Protein AF-A0A9E7CPS0-F1 (afdb_monomer_lite)

Radius of gyration: 12.94 Å; chains: 1; bounding box: 20×32×37 Å

Sequence (62 aa):
MPQKIIVQEGDNLSTISERYAVPIRNIIEMNHLAAPYALQAGEPLTLLGAAYSHCSQRRRFV

pLDDT: mean 72.44, std 11.33, range [45.28, 87.0]

Foldseek 3Di:
DWDKDFAAVVDALVNCCVVLVNDSVCQCVVVVDDPVRPDDGRDIGTHPRPPPPPPDDPPPPD

Secondary structure (DSSP, 8-state):
--EEEEPPTT--HHHHHHHTT--HHHHHHHHTPPTT--PPTT-EEEE--STT-SSS------

Structure (mmCIF, N/CA/C/O backbone):
data_AF-A0A9E7CPS0-F1
#
_entry.id   AF-A0A9E7CPS0-F1
#
loop_
_atom_site.group_PDB
_atom_site.id
_atom_site.type_symbol
_atom_site.label_atom_id
_atom_site.label_alt_id
_atom_site.label_comp_id
_atom_site.label_asym_id
_atom_site.label_entity_id
_atom_site.label_seq_id
_atom_site.pdbx_PDB_ins_code
_atom_site.Cartn_x
_atom_site.Cartn_y
_atom_site.Cartn_z
_atom_site.occupancy
_atom_site.B_iso_or_equiv
_atom_site.auth_seq_id
_atom_site.auth_comp_id
_atom_site.auth_asym_id
_atom_site.auth_atom_id
_atom_site.pdbx_PDB_model_num
ATOM 1 N N . MET A 1 1 ? -1.073 15.563 3.700 1.00 58.88 1 MET A N 1
ATOM 2 C CA . MET A 1 1 ? -0.651 14.625 4.763 1.00 58.88 1 MET A CA 1
ATOM 3 C C . MET A 1 1 ? -0.634 13.236 4.144 1.00 58.88 1 MET A C 1
ATOM 5 O O . MET A 1 1 ? -1.644 12.894 3.536 1.00 58.88 1 MET A O 1
ATOM 9 N N . PRO A 1 2 ? 0.475 12.482 4.194 1.00 67.31 2 PRO A N 1
ATOM 10 C CA . PRO A 1 2 ? 0.475 11.098 3.727 1.00 67.31 2 PRO A CA 1
ATOM 11 C C . PRO A 1 2 ? -0.470 10.272 4.605 1.00 67.31 2 PRO A C 1
ATOM 13 O O . PRO A 1 2 ? -0.426 10.380 5.831 1.00 67.31 2 PRO A O 1
ATOM 16 N N . GLN A 1 3 ? -1.339 9.478 3.985 1.00 75.38 3 GLN A N 1
ATOM 17 C CA . GLN A 1 3 ? -2.186 8.536 4.703 1.00 75.38 3 GLN A CA 1
ATOM 18 C C . GLN A 1 3 ? -1.347 7.281 4.957 1.00 75.38 3 GLN A C 1
ATOM 20 O O . GLN A 1 3 ? -0.659 6.794 4.066 1.00 75.38 3 GLN A O 1
ATOM 25 N N . LYS A 1 4 ? -1.342 6.774 6.185 1.00 82.12 4 LYS A N 1
ATOM 26 C CA . LYS A 1 4 ? -0.657 5.523 6.518 1.00 82.12 4 LYS A CA 1
ATOM 27 C C . LYS A 1 4 ? -1.698 4.527 6.979 1.0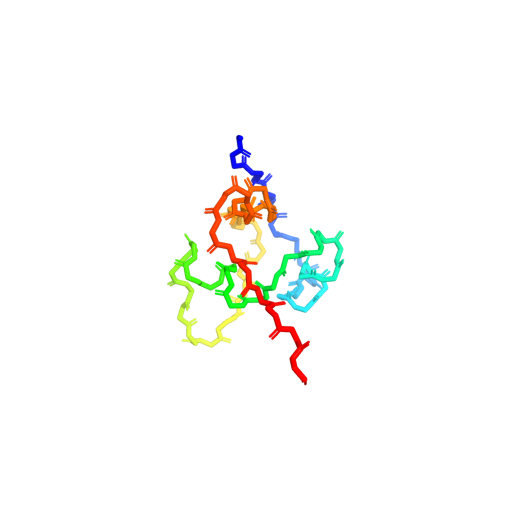0 82.12 4 LYS A C 1
ATOM 29 O O . LYS A 1 4 ? -2.534 4.869 7.813 1.00 82.12 4 LYS A O 1
ATOM 34 N N . ILE A 1 5 ? -1.641 3.328 6.426 1.00 84.62 5 ILE A N 1
ATOM 35 C CA . ILE A 1 5 ? -2.496 2.215 6.827 1.00 84.62 5 ILE A CA 1
ATOM 36 C C . ILE A 1 5 ? -1.612 1.048 7.242 1.00 84.62 5 ILE A C 1
ATOM 38 O O . ILE A 1 5 ? -0.473 0.949 6.798 1.00 84.62 5 ILE A O 1
ATOM 42 N N . ILE A 1 6 ? -2.123 0.176 8.100 1.00 87.00 6 ILE A N 1
ATOM 43 C CA . ILE A 1 6 ? -1.449 -1.075 8.445 1.00 87.00 6 ILE A CA 1
ATOM 44 C C . ILE A 1 6 ? -2.101 -2.153 7.590 1.00 87.00 6 ILE A C 1
ATOM 46 O O . ILE A 1 6 ? -3.322 -2.297 7.638 1.00 87.00 6 ILE A O 1
ATOM 50 N N . VAL A 1 7 ? -1.304 -2.864 6.793 1.00 84.06 7 VAL A N 1
ATOM 51 C CA . VAL A 1 7 ? -1.797 -3.980 5.975 1.00 84.06 7 VAL A CA 1
ATOM 52 C C . VAL A 1 7 ? -2.291 -5.087 6.901 1.00 84.06 7 VAL A C 1
ATOM 54 O O . VAL A 1 7 ? -1.585 -5.459 7.837 1.00 84.06 7 VAL A O 1
ATOM 57 N N . GLN A 1 8 ? -3.482 -5.627 6.658 1.00 82.06 8 GLN A N 1
ATOM 58 C CA . GLN A 1 8 ? -3.996 -6.784 7.395 1.00 82.06 8 GLN A CA 1
ATOM 59 C C . GLN A 1 8 ? -3.779 -8.088 6.618 1.00 82.06 8 GLN A C 1
ATOM 61 O O . GLN A 1 8 ? -3.549 -8.085 5.410 1.00 82.06 8 GLN A O 1
ATOM 66 N N . GLU A 1 9 ? -3.838 -9.227 7.310 1.00 79.00 9 GLU A N 1
ATOM 67 C CA . GLU A 1 9 ? -3.786 -10.536 6.651 1.00 79.00 9 GLU A CA 1
ATOM 68 C C . GLU A 1 9 ? -4.978 -10.679 5.696 1.00 79.00 9 GLU A C 1
ATOM 70 O O . GLU A 1 9 ? -6.133 -10.601 6.111 1.00 79.00 9 GLU A O 1
ATOM 75 N N . GLY A 1 10 ? -4.685 -10.853 4.404 1.00 77.81 10 GLY A N 1
ATOM 76 C CA . GLY A 1 10 ? -5.692 -10.896 3.338 1.00 77.81 10 GLY A CA 1
ATOM 77 C C . GLY A 1 10 ? -5.949 -9.560 2.633 1.00 77.81 10 GLY A C 1
ATOM 78 O O . GLY A 1 10 ? -6.768 -9.521 1.713 1.00 77.81 10 GLY A O 1
ATOM 79 N N . ASP A 1 11 ? -5.256 -8.481 3.014 1.00 78.50 11 ASP A N 1
ATOM 80 C CA . ASP A 1 11 ? -5.227 -7.262 2.212 1.00 78.50 11 ASP A CA 1
ATOM 81 C C . ASP A 1 11 ? -4.278 -7.417 1.019 1.00 78.50 11 ASP A C 1
ATOM 83 O O . ASP A 1 11 ? -3.102 -7.765 1.144 1.00 78.50 11 ASP A O 1
ATOM 87 N N . ASN A 1 12 ? -4.790 -7.076 -0.162 1.00 82.00 12 ASN A N 1
ATOM 88 C CA . ASN A 1 12 ? -4.054 -7.155 -1.416 1.00 82.00 12 ASN A CA 1
ATOM 89 C C . ASN A 1 12 ? -3.866 -5.746 -1.979 1.00 82.00 12 ASN A C 1
ATOM 91 O O . ASN A 1 12 ? -4.720 -4.877 -1.791 1.00 82.00 12 ASN A O 1
ATOM 95 N N . LEU A 1 13 ? -2.805 -5.531 -2.766 1.00 79.62 13 LEU A N 1
ATOM 96 C CA . LEU A 1 13 ? -2.590 -4.256 -3.465 1.00 79.62 13 LEU A CA 1
ATOM 97 C C . LEU A 1 13 ? -3.813 -3.822 -4.285 1.00 79.62 13 LEU A C 1
ATOM 99 O O . LEU A 1 13 ? -4.129 -2.636 -4.302 1.00 79.62 13 LEU A O 1
ATOM 103 N N . SER A 1 14 ? -4.519 -4.765 -4.915 1.00 82.06 14 SER A N 1
ATOM 104 C CA . SER A 1 14 ? -5.757 -4.494 -5.657 1.00 82.06 14 SER A CA 1
ATOM 105 C C . SER A 1 14 ? -6.871 -3.972 -4.748 1.00 82.06 14 SER A C 1
ATOM 107 O O . SER A 1 14 ? -7.423 -2.907 -5.008 1.00 82.06 14 SER A O 1
ATOM 109 N N . THR A 1 15 ? -7.143 -4.658 -3.634 1.00 85.38 15 THR A N 1
ATOM 110 C CA . THR A 1 15 ? -8.185 -4.269 -2.670 1.00 85.38 15 THR A CA 1
ATOM 111 C C . THR A 1 15 ? -7.884 -2.913 -2.035 1.00 85.38 15 THR A C 1
ATOM 113 O O . THR A 1 15 ? -8.776 -2.083 -1.879 1.00 85.38 15 THR A O 1
ATOM 116 N N . ILE A 1 16 ? -6.617 -2.659 -1.695 1.00 82.06 16 ILE A N 1
ATOM 117 C CA . ILE A 1 16 ? -6.163 -1.374 -1.153 1.00 82.06 16 ILE A CA 1
ATOM 118 C C . ILE A 1 16 ? -6.294 -0.277 -2.220 1.00 82.06 16 ILE A C 1
ATOM 120 O O . ILE A 1 16 ? -6.827 0.797 -1.948 1.00 82.06 16 ILE A O 1
ATOM 124 N N . SER A 1 17 ? -5.861 -0.547 -3.451 1.00 81.81 17 SER A N 1
ATOM 125 C CA . SER A 1 17 ?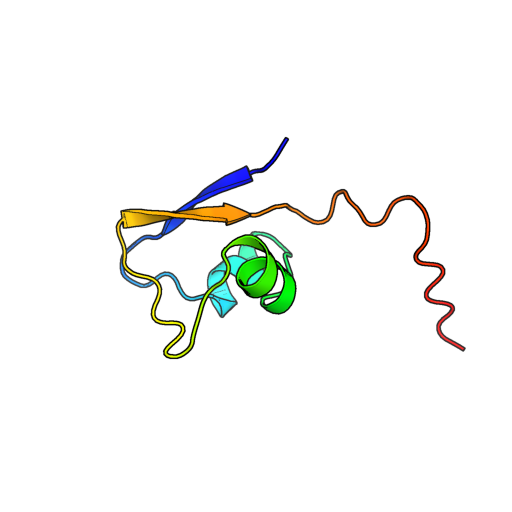 -5.981 0.390 -4.571 1.00 81.81 17 SER A CA 1
ATOM 126 C C . SER A 1 17 ? -7.430 0.816 -4.804 1.00 81.81 17 SER A C 1
ATOM 128 O O . SER A 1 17 ? -7.698 2.003 -4.978 1.00 81.81 17 SER A O 1
ATOM 130 N N . GLU A 1 18 ? -8.367 -0.130 -4.787 1.00 82.94 18 GLU A N 1
ATOM 131 C CA . GLU A 1 18 ? -9.799 0.134 -4.956 1.00 82.94 18 GLU A CA 1
ATOM 132 C C . GLU A 1 18 ? -10.389 0.881 -3.758 1.00 82.94 18 GLU A C 1
ATOM 134 O O . GLU A 1 18 ? -11.047 1.906 -3.930 1.00 82.94 18 GLU A O 1
ATOM 139 N N . ARG A 1 19 ? -10.103 0.418 -2.536 1.00 83.12 19 ARG A N 1
ATOM 140 C CA . ARG A 1 19 ? -10.639 0.998 -1.297 1.00 83.12 19 ARG A CA 1
ATOM 141 C C . ARG A 1 19 ? -10.222 2.452 -1.100 1.00 83.12 19 ARG A C 1
ATOM 143 O O . ARG A 1 19 ? -11.022 3.258 -0.634 1.00 83.12 19 ARG A O 1
ATOM 150 N N . TYR A 1 20 ? -8.975 2.776 -1.432 1.00 81.00 20 TYR A N 1
ATOM 151 C CA . TYR A 1 20 ? -8.412 4.113 -1.239 1.00 81.00 20 TYR A CA 1
ATOM 152 C C . TYR A 1 20 ? -8.376 4.941 -2.532 1.00 81.00 20 TYR A C 1
ATOM 154 O O . TYR A 1 20 ? -7.892 6.073 -2.509 1.00 81.00 20 TYR A O 1
ATOM 162 N N . ALA A 1 21 ? -8.885 4.399 -3.646 1.00 79.81 21 ALA A N 1
ATOM 163 C CA . ALA A 1 21 ? -8.824 5.005 -4.978 1.00 79.81 21 ALA A CA 1
ATOM 164 C C . ALA A 1 21 ? -7.402 5.480 -5.359 1.00 79.81 21 ALA A C 1
ATOM 166 O O . ALA A 1 21 ? -7.216 6.543 -5.957 1.00 79.81 21 ALA A O 1
ATOM 167 N N . VAL A 1 22 ? -6.382 4.698 -4.988 1.00 79.62 22 VAL A N 1
ATOM 168 C CA . VAL A 1 22 ? -4.966 4.986 -5.265 1.00 79.62 22 VAL A CA 1
ATOM 169 C C . VAL A 1 22 ? -4.441 3.964 -6.259 1.00 79.62 22 VAL A C 1
ATOM 171 O O . VAL A 1 22 ? -4.486 2.780 -5.956 1.00 79.62 22 VAL A O 1
ATOM 174 N N . PRO A 1 23 ? -3.885 4.366 -7.412 1.00 82.69 23 PRO A N 1
ATOM 175 C CA . PRO A 1 23 ? -3.363 3.401 -8.370 1.00 82.69 23 PRO A CA 1
ATOM 176 C C . PRO A 1 23 ? -2.209 2.589 -7.767 1.00 82.69 23 PRO A C 1
ATOM 178 O O . PRO A 1 23 ? -1.285 3.155 -7.179 1.00 82.69 23 PRO A O 1
ATOM 181 N N . ILE A 1 24 ? -2.222 1.271 -7.992 1.00 80.81 24 ILE A N 1
ATOM 182 C CA . ILE A 1 24 ? -1.194 0.320 -7.523 1.00 80.81 24 ILE A CA 1
ATOM 183 C C . ILE A 1 24 ? 0.226 0.810 -7.843 1.00 80.81 24 ILE A C 1
ATOM 185 O O . ILE A 1 24 ? 1.113 0.722 -6.999 1.00 80.81 24 ILE A O 1
ATOM 189 N N . ARG A 1 25 ? 0.438 1.386 -9.035 1.00 79.44 25 ARG A N 1
ATOM 190 C CA . ARG A 1 25 ? 1.726 1.974 -9.439 1.00 79.44 25 ARG A CA 1
ATOM 191 C C . ARG A 1 25 ? 2.221 3.019 -8.439 1.00 79.44 25 ARG A C 1
ATOM 193 O O . ARG A 1 25 ? 3.382 2.961 -8.060 1.00 79.44 25 ARG A O 1
ATOM 200 N N . ASN A 1 26 ? 1.358 3.928 -7.987 1.00 79.81 26 ASN A N 1
ATOM 201 C CA . ASN A 1 26 ? 1.752 4.929 -7.000 1.00 79.81 26 ASN A CA 1
ATOM 202 C C . ASN A 1 26 ? 2.104 4.253 -5.677 1.00 79.81 26 ASN A C 1
ATOM 204 O O . ASN A 1 26 ? 3.107 4.604 -5.077 1.00 79.81 26 ASN A O 1
ATOM 208 N N . ILE A 1 27 ? 1.326 3.261 -5.236 1.00 79.94 27 ILE A N 1
ATOM 209 C CA . ILE A 1 27 ? 1.615 2.512 -4.003 1.00 79.94 27 ILE A CA 1
ATOM 210 C C . ILE A 1 27 ? 3.008 1.868 -4.083 1.00 79.94 27 ILE A C 1
ATOM 212 O O . ILE A 1 27 ? 3.790 1.989 -3.141 1.00 79.94 27 ILE A O 1
ATOM 216 N N . ILE A 1 28 ? 3.334 1.250 -5.221 1.00 80.00 28 ILE A N 1
ATOM 217 C CA . ILE A 1 28 ? 4.641 0.642 -5.493 1.00 80.00 28 ILE A CA 1
ATOM 218 C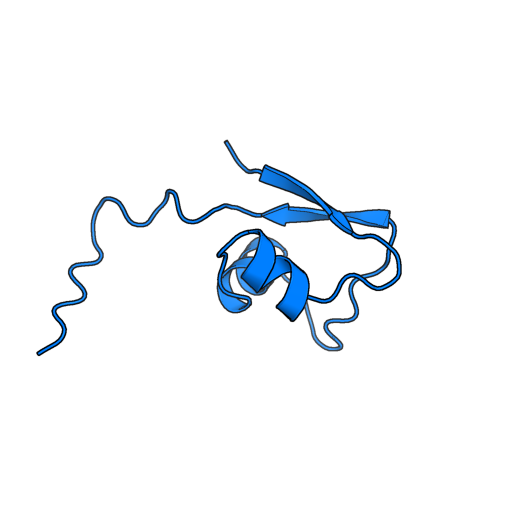 C . ILE A 1 28 ? 5.753 1.692 -5.496 1.00 80.00 28 ILE A C 1
ATOM 220 O O . ILE A 1 28 ? 6.750 1.505 -4.810 1.00 80.00 28 ILE A O 1
ATOM 224 N N . GLU A 1 29 ? 5.592 2.788 -6.239 1.00 79.25 29 GLU A N 1
ATOM 225 C CA . GLU A 1 29 ? 6.603 3.849 -6.355 1.00 79.25 29 GLU A CA 1
ATOM 226 C C . GLU A 1 29 ? 6.850 4.546 -5.007 1.00 79.25 29 GLU A C 1
ATOM 228 O O . GLU A 1 29 ? 7.988 4.857 -4.672 1.00 79.25 29 GLU A O 1
ATOM 233 N N . MET A 1 30 ? 5.800 4.738 -4.205 1.00 78.12 30 MET A N 1
ATOM 234 C CA . MET A 1 30 ? 5.854 5.421 -2.907 1.00 78.12 30 MET A CA 1
ATOM 235 C C . MET A 1 30 ? 6.457 4.565 -1.797 1.00 78.12 30 MET A C 1
ATOM 237 O O . MET A 1 30 ? 7.104 5.094 -0.898 1.00 78.12 30 MET A O 1
ATOM 241 N N . ASN A 1 31 ? 6.209 3.256 -1.836 1.00 80.69 31 ASN A N 1
ATOM 242 C CA . ASN A 1 31 ? 6.695 2.312 -0.828 1.00 80.69 31 ASN A CA 1
ATOM 243 C C . ASN A 1 31 ? 7.876 1.480 -1.346 1.00 80.69 31 ASN A C 1
ATOM 245 O O . ASN A 1 31 ? 8.296 0.544 -0.679 1.00 80.69 31 ASN A O 1
ATOM 249 N N . HIS A 1 32 ? 8.395 1.812 -2.534 1.00 79.94 32 HIS A N 1
ATOM 250 C CA . HIS A 1 32 ? 9.471 1.099 -3.227 1.00 79.94 32 HIS A CA 1
ATOM 251 C C . HIS A 1 32 ? 9.281 -0.430 -3.236 1.00 79.94 32 HIS A C 1
ATOM 253 O O . HIS A 1 32 ? 10.236 -1.189 -3.070 1.00 79.94 32 HIS A O 1
ATOM 259 N N . LEU A 1 33 ? 8.036 -0.887 -3.420 1.00 77.75 33 LEU A N 1
ATOM 260 C CA . LEU A 1 33 ? 7.694 -2.307 -3.336 1.00 77.75 33 LEU A CA 1
ATOM 261 C C . LEU A 1 33 ? 8.313 -3.072 -4.510 1.00 77.75 33 LEU A C 1
ATOM 263 O O . LEU A 1 33 ? 8.070 -2.756 -5.676 1.00 77.75 33 LEU A O 1
ATOM 267 N N . ALA A 1 34 ? 9.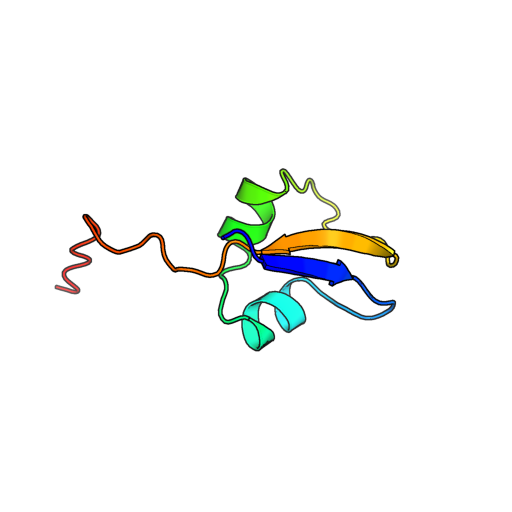079 -4.115 -4.208 1.00 71.94 34 ALA A N 1
ATOM 268 C CA . ALA A 1 34 ? 9.616 -5.027 -5.209 1.00 71.94 34 ALA A CA 1
ATOM 269 C C . ALA A 1 34 ? 8.715 -6.264 -5.368 1.00 71.94 34 ALA A C 1
ATOM 271 O O . ALA A 1 34 ? 8.007 -6.671 -4.443 1.00 71.94 34 ALA A O 1
ATOM 272 N N . ALA A 1 35 ? 8.758 -6.892 -6.548 1.00 62.97 35 ALA A N 1
ATOM 273 C CA . ALA A 1 35 ? 8.200 -8.231 -6.722 1.00 62.97 35 ALA A CA 1
ATOM 274 C C . ALA A 1 35 ? 8.847 -9.170 -5.679 1.00 62.97 35 ALA A C 1
ATOM 276 O O . ALA A 1 35 ? 10.064 -9.096 -5.496 1.00 62.97 35 ALA A O 1
ATOM 277 N N . PRO A 1 36 ? 8.083 -10.020 -4.968 1.00 66.44 36 PRO A N 1
ATOM 278 C CA . PRO A 1 36 ? 6.798 -10.609 -5.361 1.00 66.44 36 PRO A CA 1
ATOM 279 C C . PRO A 1 36 ? 5.524 -9.823 -4.987 1.00 66.44 36 PRO A C 1
ATOM 281 O O . PRO A 1 36 ? 4.441 -10.391 -5.074 1.00 66.44 36 PRO A O 1
ATOM 284 N N . TYR A 1 37 ? 5.609 -8.544 -4.592 1.00 67.88 37 TYR A N 1
ATOM 285 C CA . TYR A 1 37 ? 4.453 -7.701 -4.219 1.00 67.88 37 TYR A CA 1
ATOM 286 C C . TYR A 1 37 ? 3.561 -8.287 -3.109 1.00 67.88 37 TYR A C 1
ATOM 288 O O . TYR A 1 37 ? 2.442 -7.818 -2.893 1.00 67.88 37 TYR A O 1
ATOM 296 N N . ALA A 1 38 ? 4.053 -9.309 -2.408 1.00 66.56 38 ALA A N 1
ATOM 297 C CA . ALA A 1 38 ? 3.407 -9.871 -1.244 1.00 66.56 38 ALA A CA 1
ATOM 298 C C . ALA A 1 38 ? 3.539 -8.844 -0.123 1.00 66.56 38 ALA A C 1
ATOM 300 O O . ALA A 1 38 ? 4.615 -8.670 0.445 1.00 66.56 38 ALA A O 1
ATOM 301 N N . LEU A 1 39 ? 2.455 -8.120 0.142 1.00 69.69 39 LEU A N 1
ATOM 302 C CA . LEU A 1 39 ? 2.390 -7.262 1.311 1.00 69.69 39 LEU A CA 1
ATOM 303 C C . LEU A 1 39 ? 2.418 -8.167 2.541 1.00 69.69 39 LEU A C 1
ATOM 305 O O . LEU A 1 39 ? 1.598 -9.080 2.661 1.00 69.69 39 LEU A O 1
ATOM 309 N N . GLN A 1 40 ? 3.370 -7.936 3.441 1.00 71.38 40 GLN A N 1
ATOM 310 C CA . GLN A 1 40 ? 3.344 -8.605 4.728 1.00 71.38 40 GLN A CA 1
ATOM 311 C C . GLN A 1 40 ? 2.312 -7.916 5.614 1.00 71.38 40 GLN A C 1
ATOM 313 O O . GLN A 1 40 ? 2.322 -6.696 5.796 1.00 71.38 40 GLN A O 1
ATOM 318 N N . ALA A 1 41 ? 1.399 -8.709 6.164 1.00 71.50 41 ALA A N 1
ATOM 319 C CA . ALA A 1 41 ? 0.463 -8.208 7.149 1.00 71.50 41 ALA A CA 1
ATOM 320 C C 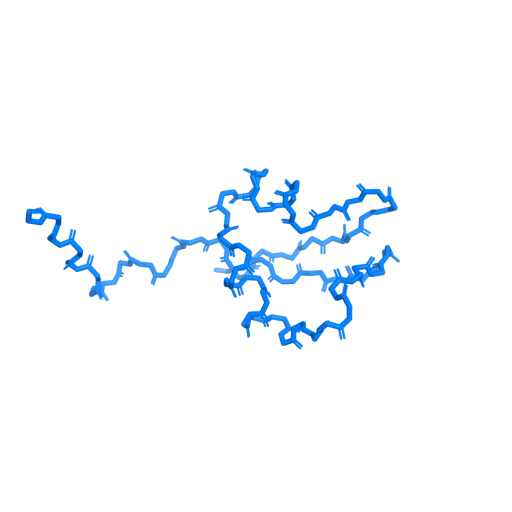. ALA A 1 41 ? 1.217 -7.655 8.365 1.00 71.50 41 ALA A C 1
ATOM 322 O O . ALA A 1 41 ? 2.187 -8.246 8.838 1.00 71.50 41 ALA A O 1
ATOM 323 N N . GLY A 1 42 ? 0.769 -6.504 8.855 1.00 75.25 42 GLY A N 1
ATOM 324 C CA . GLY A 1 42 ? 1.413 -5.748 9.922 1.00 75.25 42 GLY A CA 1
ATOM 325 C C . GLY A 1 42 ? 2.383 -4.670 9.435 1.00 75.25 42 GLY A C 1
ATOM 326 O O . GLY A 1 42 ? 2.824 -3.860 10.250 1.00 75.25 42 GLY A O 1
ATOM 327 N N . GLU A 1 43 ? 2.690 -4.597 8.137 1.00 75.69 43 GLU A N 1
ATOM 328 C CA . GLU A 1 43 ? 3.580 -3.561 7.614 1.00 75.69 43 GLU A CA 1
ATOM 329 C C . GLU A 1 43 ? 2.829 -2.231 7.382 1.00 75.69 43 GLU A C 1
ATOM 331 O O . GLU A 1 43 ? 1.709 -2.224 6.849 1.00 75.69 43 GLU A O 1
ATOM 336 N N . PRO A 1 44 ? 3.397 -1.079 7.794 1.00 81.25 44 PRO A N 1
ATOM 337 C CA . PRO A 1 44 ? 2.800 0.220 7.529 1.00 81.25 44 PRO A CA 1
ATOM 338 C C . PRO A 1 44 ? 2.958 0.590 6.051 1.00 81.25 44 PRO A C 1
ATOM 340 O O . PRO A 1 44 ? 4.049 0.908 5.582 1.00 81.25 44 PRO A O 1
ATOM 343 N N . LEU A 1 45 ? 1.843 0.634 5.333 1.00 83.12 45 LEU A N 1
ATOM 344 C CA . LEU A 1 45 ? 1.787 1.057 3.945 1.00 83.12 45 LEU A CA 1
ATOM 345 C C . LEU A 1 45 ? 1.465 2.549 3.859 1.00 83.12 45 LEU A C 1
ATOM 347 O O . LEU A 1 45 ? 0.438 3.029 4.353 1.00 83.12 45 LEU A O 1
ATOM 351 N N . THR A 1 46 ? 2.346 3.299 3.202 1.00 81.88 46 THR A N 1
ATOM 352 C CA . THR A 1 46 ? 2.145 4.725 2.956 1.00 81.88 46 THR A CA 1
ATOM 353 C C . THR A 1 46 ? 1.311 4.905 1.697 1.00 81.88 46 THR A C 1
ATOM 355 O O . THR A 1 46 ? 1.778 4.734 0.573 1.00 81.88 46 THR A O 1
ATOM 358 N N . LEU A 1 47 ? 0.054 5.279 1.893 1.00 77.75 47 LEU A N 1
ATOM 359 C CA . LEU A 1 47 ? -0.859 5.675 0.840 1.00 77.75 47 LEU A CA 1
ATOM 360 C C . LEU A 1 47 ? -0.868 7.187 0.749 1.00 77.75 47 LEU A C 1
ATOM 362 O O . LEU A 1 47 ? -1.465 7.924 1.534 1.00 77.75 47 LEU A O 1
ATOM 366 N N . LEU A 1 48 ? -0.213 7.681 -0.274 1.00 69.38 48 LEU A N 1
ATOM 367 C CA . LEU A 1 48 ? -0.389 9.053 -0.674 1.00 69.38 48 LEU A CA 1
ATOM 368 C C . LEU A 1 48 ? -1.629 9.024 -1.575 1.00 69.38 48 LEU A C 1
ATOM 370 O O . LEU A 1 48 ? -1.550 8.783 -2.776 1.00 69.38 48 LEU A O 1
ATOM 374 N N . GLY A 1 49 ? -2.804 9.173 -0.948 1.00 58.72 49 GLY A N 1
ATOM 375 C CA . GLY A 1 49 ? -4.062 9.409 -1.657 1.00 58.72 49 GLY A CA 1
ATOM 376 C C . GLY A 1 49 ? -3.832 10.509 -2.682 1.00 58.72 49 GLY A C 1
ATOM 377 O O . GLY A 1 49 ? -3.073 11.430 -2.382 1.00 58.72 49 GLY A O 1
ATOM 378 N N . ALA A 1 50 ? -4.394 10.382 -3.883 1.00 53.09 50 ALA A N 1
ATOM 379 C CA . ALA A 1 50 ? -4.113 11.214 -5.056 1.00 53.09 50 ALA A CA 1
ATOM 380 C C . ALA A 1 50 ? -4.510 12.706 -4.901 1.00 53.09 50 ALA A C 1
ATOM 382 O O . ALA A 1 50 ? -5.197 13.283 -5.734 1.00 53.09 50 ALA A O 1
ATOM 383 N N . ALA A 1 51 ? -4.027 13.369 -3.855 1.00 51.06 51 ALA A N 1
ATOM 384 C CA . ALA A 1 51 ? -4.046 14.800 -3.615 1.00 51.06 51 ALA A CA 1
ATOM 385 C C . ALA A 1 51 ? -2.750 15.465 -4.120 1.00 51.06 51 ALA A C 1
ATOM 387 O O . ALA A 1 51 ? -2.322 16.483 -3.586 1.00 51.06 51 ALA A O 1
ATOM 388 N N . TYR A 1 52 ? -2.104 14.896 -5.141 1.00 51.88 52 TYR A N 1
ATOM 389 C CA . TYR A 1 52 ? -0.969 15.524 -5.835 1.00 51.88 52 TYR A CA 1
ATOM 390 C C . TYR A 1 52 ? -1.082 15.421 -7.364 1.00 51.88 52 TYR A C 1
ATOM 392 O O . TYR A 1 52 ? -0.091 15.434 -8.085 1.00 51.88 52 TYR A O 1
ATOM 400 N N . SER A 1 53 ? -2.313 15.430 -7.881 1.00 48.22 53 SER A N 1
ATOM 401 C CA . SER A 1 53 ? -2.597 15.863 -9.258 1.00 48.22 53 SER A CA 1
ATOM 402 C C . SER A 1 53 ? -3.394 17.165 -9.266 1.00 48.22 53 SER A C 1
ATOM 404 O O . SER A 1 53 ? -4.416 17.287 -9.930 1.00 48.22 53 SER A O 1
ATOM 406 N N . HIS A 1 54 ? -2.937 18.162 -8.516 1.00 45.28 54 HIS A N 1
ATOM 407 C CA . HIS A 1 54 ? -3.370 19.541 -8.725 1.00 45.28 54 HIS A CA 1
ATOM 408 C C . 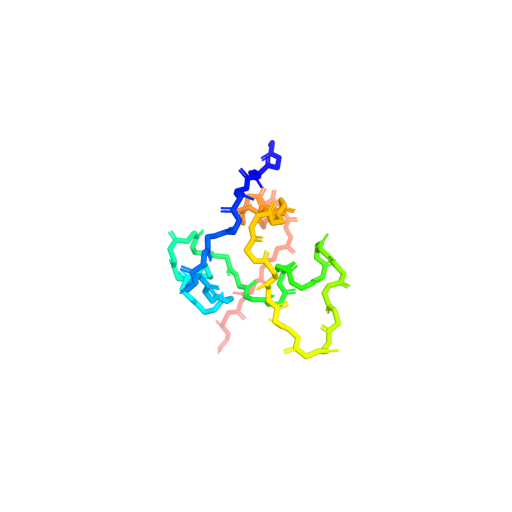HIS A 1 54 ? -2.174 20.450 -8.420 1.00 45.28 54 HIS A C 1
ATOM 410 O O . HIS A 1 54 ? -2.013 20.951 -7.318 1.00 45.28 54 HIS A O 1
ATOM 416 N N . CYS A 1 55 ? -1.173 20.512 -9.294 1.00 50.75 55 CYS A N 1
ATOM 417 C CA . CYS A 1 55 ? -1.210 21.257 -10.547 1.00 50.75 55 CYS A CA 1
ATOM 418 C C . CYS A 1 55 ? -0.257 20.596 -11.564 1.00 50.75 55 CYS A C 1
ATOM 420 O O . CYS A 1 55 ? 0.857 20.237 -11.205 1.00 50.75 55 CYS A O 1
ATOM 422 N N . SER A 1 56 ? -0.679 20.468 -12.827 1.00 54.59 56 SER A N 1
ATOM 423 C CA . SER A 1 56 ? 0.066 19.866 -13.957 1.00 54.59 56 SER A CA 1
ATOM 424 C C . SER A 1 56 ? -0.167 18.376 -14.264 1.00 54.59 56 SER A C 1
ATOM 426 O O . SER A 1 56 ? 0.757 17.632 -14.573 1.00 54.59 56 SER A O 1
ATOM 428 N N . GLN A 1 57 ? -1.427 17.948 -14.358 1.00 58.34 57 GLN A N 1
ATOM 429 C CA . GLN A 1 57 ? -1.750 16.936 -15.369 1.00 58.34 57 GLN A CA 1
ATOM 430 C C . GLN A 1 57 ? -3.012 17.345 -16.130 1.00 58.34 57 GLN A C 1
ATOM 432 O O . GLN A 1 57 ? -4.109 16.841 -15.911 1.00 58.34 57 GLN A O 1
ATOM 437 N N . ARG A 1 58 ? -2.837 18.265 -17.088 1.00 54.94 58 ARG A N 1
ATOM 438 C CA . ARG A 1 58 ? -3.711 18.351 -18.265 1.00 54.94 58 ARG A CA 1
ATOM 439 C C . ARG A 1 58 ? -3.591 17.025 -19.034 1.00 54.94 58 ARG A C 1
ATOM 441 O O . ARG A 1 58 ? -2.949 16.972 -20.079 1.00 54.94 58 ARG A O 1
ATOM 448 N N . ARG A 1 59 ? -4.191 15.935 -18.546 1.00 61.34 59 ARG A N 1
ATOM 449 C CA . ARG A 1 59 ? -4.534 14.808 -19.421 1.00 61.34 59 ARG A CA 1
ATOM 450 C C . ARG A 1 59 ? -5.761 15.233 -20.208 1.00 61.34 59 ARG A C 1
ATOM 452 O O . ARG A 1 59 ? -6.899 14.961 -19.852 1.00 61.34 59 ARG A O 1
ATOM 459 N N . ARG A 1 60 ? -5.471 16.002 -21.256 1.00 53.53 60 ARG A N 1
ATOM 460 C CA . ARG A 1 60 ? -6.332 16.177 -22.414 1.00 53.53 60 ARG A CA 1
ATOM 461 C C . ARG A 1 60 ? -6.526 14.772 -22.986 1.00 53.53 60 ARG A C 1
ATOM 463 O O . ARG A 1 60 ? -5.611 14.241 -23.606 1.00 53.53 60 ARG A O 1
ATOM 470 N N . PHE A 1 61 ? -7.657 14.151 -22.686 1.00 62.94 61 PHE A N 1
ATOM 471 C CA . PHE A 1 61 ? -8.150 13.055 -23.506 1.00 62.94 61 PHE A CA 1
ATOM 472 C C . PHE A 1 61 ? -8.557 13.710 -24.832 1.00 62.94 61 PHE A C 1
ATOM 474 O O . PHE A 1 61 ? -9.465 14.542 -24.846 1.00 62.94 61 PHE A O 1
ATOM 481 N N . VAL A 1 62 ? -7.748 13.487 -25.871 1.00 59.22 62 VAL A N 1
ATOM 482 C CA . VAL A 1 62 ? -8.057 13.833 -27.268 1.00 59.22 62 VAL A CA 1
ATOM 483 C C . VAL A 1 62 ? -8.877 12.724 -27.900 1.00 59.22 62 VAL A C 1
ATOM 485 O O . VAL A 1 62 ? -8.678 11.560 -27.482 1.00 59.22 62 VAL A O 1
#